Protein AF-A0ABD0QI91-F1 (afdb_monomer_lite)

Structure (mmCIF, N/CA/C/O backbone):
data_AF-A0ABD0QI91-F1
#
_entry.id   AF-A0ABD0QI91-F1
#
loop_
_atom_site.group_PDB
_atom_site.id
_atom_site.type_symbol
_atom_site.label_atom_id
_atom_site.label_alt_id
_atom_site.label_comp_id
_atom_site.label_asym_id
_atom_site.label_entity_id
_atom_site.label_seq_id
_atom_site.pdbx_PDB_ins_code
_atom_site.Cartn_x
_atom_site.Cartn_y
_atom_site.Cartn_z
_atom_site.occupancy
_atom_site.B_iso_or_equiv
_atom_site.auth_seq_id
_at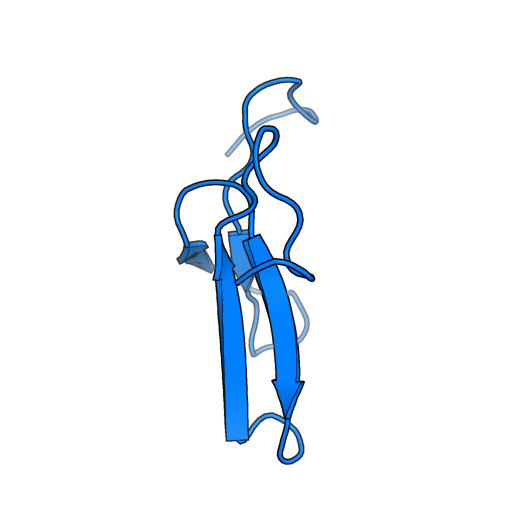om_site.auth_comp_id
_atom_site.auth_asym_id
_atom_site.auth_atom_id
_atom_site.pdbx_PDB_model_num
ATOM 1 N N . VAL A 1 1 ? 12.316 13.166 -2.553 1.00 60.38 1 VAL A N 1
ATOM 2 C CA . VAL A 1 1 ? 12.803 11.788 -2.305 1.00 60.38 1 VAL A CA 1
ATOM 3 C C . VAL A 1 1 ? 13.952 11.898 -1.320 1.00 60.38 1 VAL A C 1
ATOM 5 O O . VAL A 1 1 ? 14.733 12.826 -1.478 1.00 60.38 1 VAL A O 1
ATOM 8 N N . GLY A 1 2 ? 13.949 11.093 -0.254 1.00 79.75 2 GLY A N 1
ATOM 9 C CA . GLY A 1 2 ? 14.877 11.227 0.875 1.00 79.75 2 GLY A CA 1
ATOM 10 C C . GLY A 1 2 ? 16.138 10.380 0.722 1.00 79.75 2 GLY A C 1
ATOM 11 O O . GLY A 1 2 ? 16.108 9.342 0.069 1.00 79.75 2 GLY A O 1
ATOM 12 N N . ASP A 1 3 ? 17.219 10.818 1.363 1.00 91.81 3 ASP A N 1
ATOM 13 C CA . ASP A 1 3 ? 18.527 10.146 1.322 1.00 91.81 3 ASP A CA 1
ATOM 14 C C . ASP A 1 3 ? 18.639 8.997 2.343 1.00 91.81 3 ASP A C 1
ATOM 16 O O . ASP A 1 3 ? 19.580 8.206 2.305 1.00 91.81 3 ASP A O 1
ATOM 20 N N . ALA A 1 4 ? 17.684 8.910 3.277 1.00 93.50 4 ALA A N 1
ATOM 21 C CA . ALA A 1 4 ? 17.659 7.933 4.359 1.00 93.50 4 ALA A CA 1
ATOM 22 C C . ALA A 1 4 ? 16.225 7.625 4.823 1.00 93.50 4 ALA A C 1
ATOM 24 O O . ALA A 1 4 ? 15.291 8.394 4.577 1.00 93.50 4 ALA A O 1
ATOM 25 N N . ILE A 1 5 ? 16.067 6.510 5.543 1.00 92.12 5 ILE A N 1
ATOM 26 C CA . ILE A 1 5 ? 14.824 6.187 6.254 1.00 92.12 5 ILE A CA 1
ATOM 27 C C . ILE A 1 5 ? 14.611 7.206 7.381 1.00 92.12 5 ILE A C 1
ATOM 29 O O . ILE A 1 5 ? 15.525 7.494 8.153 1.00 92.12 5 ILE A O 1
ATOM 33 N N . SER A 1 6 ? 13.398 7.755 7.461 1.00 93.06 6 SER A N 1
ATOM 34 C CA . SER A 1 6 ? 13.007 8.775 8.439 1.00 93.06 6 SER A CA 1
ATOM 35 C C . SER A 1 6 ? 12.207 8.169 9.595 1.00 93.06 6 SER A C 1
ATOM 37 O O . SER A 1 6 ? 11.533 7.159 9.421 1.00 93.06 6 SER A O 1
ATOM 39 N N . MET A 1 7 ? 12.242 8.821 10.761 1.00 93.69 7 MET A N 1
ATOM 40 C CA . MET A 1 7 ? 11.367 8.513 11.906 1.00 93.69 7 MET A CA 1
ATOM 41 C C . MET A 1 7 ? 10.007 9.234 11.836 1.00 93.69 7 MET A C 1
ATOM 43 O O . MET A 1 7 ? 9.207 9.133 12.761 1.00 93.69 7 MET A O 1
ATOM 47 N N . MET A 1 8 ? 9.752 10.008 10.776 1.00 93.69 8 MET A N 1
ATOM 48 C CA . MET A 1 8 ? 8.454 10.651 10.552 1.00 93.69 8 MET A CA 1
ATOM 49 C C . MET A 1 8 ? 7.362 9.615 10.269 1.00 93.69 8 MET A C 1
ATOM 51 O O . MET A 1 8 ? 7.641 8.523 9.777 1.00 93.69 8 MET A O 1
ATOM 55 N N . THR A 1 9 ? 6.110 9.992 10.527 1.00 95.19 9 THR A N 1
ATOM 56 C CA . THR A 1 9 ? 4.934 9.194 10.171 1.00 95.19 9 THR A CA 1
ATOM 57 C C . THR A 1 9 ? 4.960 8.845 8.676 1.00 95.19 9 THR A C 1
ATOM 59 O O . THR A 1 9 ? 4.988 9.765 7.853 1.00 95.19 9 THR A O 1
ATOM 62 N N . PRO A 1 10 ? 4.983 7.550 8.308 1.00 96.00 10 PRO A N 1
ATOM 63 C CA . PRO A 1 10 ? 5.126 7.142 6.919 1.00 96.00 10 PRO A CA 1
ATOM 64 C C . PRO A 1 10 ? 3.798 7.222 6.165 1.00 96.00 10 PRO A C 1
ATOM 66 O O . PRO A 1 10 ? 2.732 6.973 6.725 1.00 96.00 10 PRO A O 1
ATOM 69 N N . ASP A 1 11 ? 3.896 7.499 4.869 1.00 97.56 11 ASP A N 1
ATOM 70 C CA . ASP A 1 11 ? 2.816 7.334 3.896 1.00 97.56 11 ASP A CA 1
ATOM 71 C C . ASP A 1 11 ? 2.939 5.960 3.206 1.00 97.56 11 ASP A C 1
ATOM 73 O O . ASP A 1 11 ? 4.017 5.357 3.196 1.00 97.56 11 ASP A O 1
ATOM 77 N N . VAL A 1 12 ? 1.862 5.466 2.588 1.00 97.94 12 VAL A N 1
ATOM 78 C CA . VAL A 1 12 ? 1.876 4.194 1.843 1.00 97.94 12 VAL A CA 1
ATOM 79 C C . VAL A 1 12 ? 2.119 4.448 0.361 1.00 97.94 12 VAL A C 1
ATOM 81 O O . VAL A 1 12 ? 1.406 5.228 -0.274 1.00 97.94 12 VAL A O 1
ATOM 84 N N . TYR A 1 13 ? 3.096 3.737 -0.199 1.00 97.81 13 TYR A N 1
ATOM 85 C CA . TYR A 1 13 ? 3.437 3.755 -1.619 1.00 97.81 13 TYR A CA 1
ATOM 86 C C . TYR A 1 13 ? 3.185 2.381 -2.236 1.00 97.81 13 TYR A C 1
ATOM 88 O O . TYR A 1 13 ? 3.401 1.357 -1.589 1.00 97.81 13 TYR A O 1
ATOM 96 N N . VAL A 1 14 ? 2.737 2.364 -3.489 1.00 97.94 14 VAL A N 1
ATOM 97 C CA . VAL A 1 14 ? 2.441 1.145 -4.251 1.00 97.94 14 VAL A CA 1
ATOM 98 C C . VAL A 1 14 ? 3.177 1.197 -5.584 1.00 97.94 14 VAL A C 1
ATOM 100 O O . VAL A 1 14 ? 3.405 2.271 -6.144 1.00 97.94 14 VAL A O 1
ATOM 103 N N . SER A 1 15 ? 3.552 0.018 -6.064 1.00 98.00 15 SER A N 1
ATOM 104 C CA . SER A 1 15 ? 4.059 -0.216 -7.407 1.00 98.00 15 SER A CA 1
ATOM 105 C C . SER A 1 15 ? 3.225 -1.317 -8.055 1.00 98.00 15 SER A C 1
A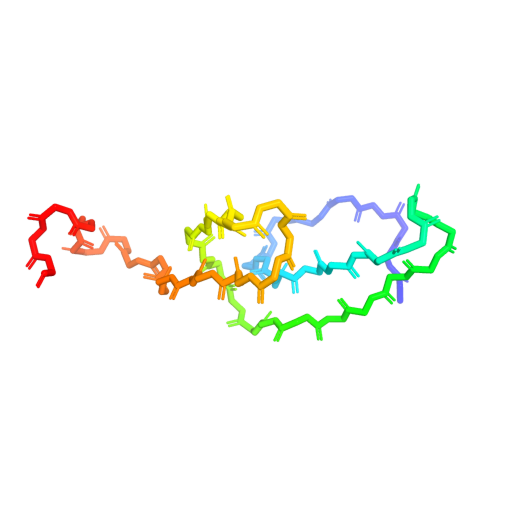TOM 107 O O . SER A 1 15 ? 2.915 -2.321 -7.410 1.00 98.00 15 SER A O 1
ATOM 109 N N . ASP A 1 16 ? 2.866 -1.122 -9.316 1.00 97.00 16 ASP A N 1
ATOM 110 C CA . ASP A 1 16 ? 2.173 -2.088 -10.169 1.00 97.00 16 ASP A CA 1
ATOM 1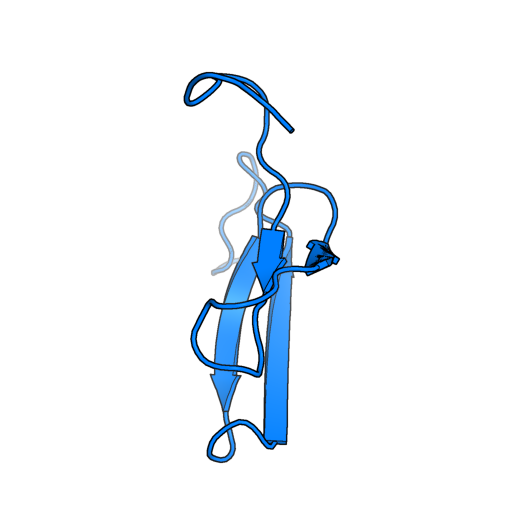11 C C . ASP A 1 16 ? 3.103 -2.725 -11.221 1.00 97.00 16 ASP A C 1
ATOM 113 O O . ASP A 1 16 ? 2.710 -3.674 -11.896 1.00 97.00 16 ASP A O 1
ATOM 117 N N . ASP A 1 17 ? 4.353 -2.262 -11.321 1.00 97.94 17 ASP A N 1
ATOM 118 C CA . ASP A 1 17 ? 5.347 -2.705 -12.307 1.00 97.94 17 ASP A CA 1
ATOM 119 C C . ASP A 1 17 ? 6.500 -3.534 -11.708 1.00 97.94 17 ASP A C 1
ATOM 121 O O . ASP A 1 17 ? 7.511 -3.783 -12.364 1.00 97.94 17 ASP A O 1
ATOM 125 N N . GLY A 1 18 ? 6.355 -3.993 -10.462 1.00 96.62 18 GLY A N 1
ATOM 126 C CA . GLY A 1 18 ? 7.378 -4.788 -9.774 1.00 96.62 18 GLY A CA 1
ATOM 127 C C . GLY A 1 18 ? 8.501 -3.957 -9.144 1.00 96.62 18 GLY A C 1
ATOM 128 O O . GLY A 1 18 ? 9.565 -4.496 -8.840 1.00 96.62 18 GLY A O 1
ATOM 129 N N . GLY A 1 19 ? 8.267 -2.665 -8.917 1.00 97.94 19 GLY A N 1
ATOM 130 C CA . GLY A 1 19 ? 9.143 -1.776 -8.156 1.00 97.94 19 GLY A CA 1
ATOM 131 C C . GLY A 1 19 ? 10.045 -0.881 -9.004 1.00 97.94 19 GLY A C 1
ATOM 132 O O . GLY A 1 19 ? 10.935 -0.242 -8.439 1.00 97.94 19 GLY A O 1
ATOM 133 N N . TYR A 1 20 ? 9.831 -0.816 -10.322 1.00 97.88 20 TYR A N 1
ATOM 134 C CA . TYR A 1 20 ? 10.540 0.112 -11.210 1.00 97.88 20 TYR A CA 1
ATOM 135 C C . TYR A 1 20 ? 10.053 1.543 -11.002 1.00 97.88 20 TYR A C 1
ATOM 137 O O . TYR A 1 20 ? 10.859 2.476 -10.962 1.00 97.88 20 TYR A O 1
ATOM 145 N N . THR A 1 21 ? 8.747 1.712 -10.822 1.00 97.81 21 THR A N 1
ATOM 146 C CA . THR A 1 21 ? 8.128 2.977 -10.449 1.00 97.81 21 THR A CA 1
ATOM 147 C C . THR A 1 21 ? 7.258 2.810 -9.212 1.00 97.81 21 THR A C 1
ATOM 149 O O . THR A 1 21 ? 6.775 1.724 -8.891 1.00 97.81 21 THR A O 1
ATOM 152 N N . TRP A 1 22 ? 7.113 3.904 -8.467 1.00 98.06 22 TRP A N 1
ATOM 153 C CA . TRP A 1 22 ? 6.360 3.953 -7.221 1.00 98.06 22 TRP A CA 1
ATOM 154 C C . TRP A 1 22 ? 5.497 5.203 -7.208 1.00 98.06 22 TRP A C 1
ATOM 156 O O . TRP A 1 22 ? 5.942 6.282 -7.606 1.00 98.06 22 TRP A O 1
ATOM 166 N N . MET A 1 23 ? 4.284 5.071 -6.686 1.00 97.38 23 MET A N 1
ATOM 167 C CA . MET A 1 23 ? 3.370 6.185 -6.466 1.00 97.38 23 MET A CA 1
ATOM 168 C C . MET A 1 23 ? 2.874 6.190 -5.025 1.00 97.38 23 MET A C 1
ATOM 170 O O . MET A 1 23 ? 2.662 5.134 -4.429 1.00 97.38 23 MET A O 1
ATOM 174 N N . GLN A 1 24 ? 2.685 7.382 -4.456 1.00 97.56 24 GLN A N 1
ATOM 175 C CA . GLN A 1 24 ? 2.035 7.512 -3.155 1.00 97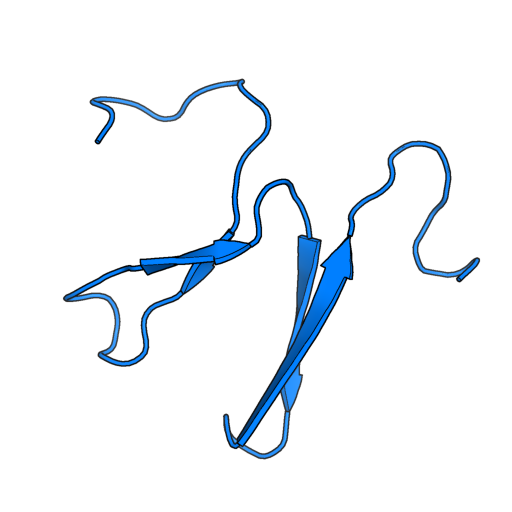.56 24 GLN A CA 1
ATOM 176 C C . GLN A 1 24 ? 0.557 7.149 -3.310 1.00 97.56 24 GLN A C 1
ATOM 178 O O . GLN A 1 24 ? -0.166 7.816 -4.047 1.00 97.56 24 GLN A O 1
ATOM 183 N N . ALA A 1 25 ? 0.116 6.101 -2.621 1.00 97.69 25 ALA A N 1
ATOM 184 C CA . ALA A 1 25 ? -1.257 5.617 -2.682 1.00 97.69 25 ALA A CA 1
ATOM 185 C C . ALA A 1 25 ? -2.125 6.233 -1.580 1.00 97.69 25 ALA A C 1
ATOM 187 O O . ALA A 1 25 ? -3.246 6.658 -1.843 1.00 97.69 25 ALA A O 1
ATOM 188 N N . LEU A 1 26 ? -1.608 6.295 -0.348 1.00 98.12 26 LEU A N 1
ATOM 189 C CA . LEU A 1 26 ? -2.337 6.791 0.822 1.00 98.12 26 LEU A CA 1
ATOM 190 C C . LEU A 1 26 ? -1.424 7.666 1.680 1.00 98.12 26 LEU A C 1
ATOM 192 O O . LEU A 1 26 ? -0.220 7.423 1.779 1.00 98.12 26 LEU A O 1
ATOM 196 N N . LYS A 1 27 ? -2.004 8.689 2.308 1.00 97.50 27 LYS A N 1
ATOM 197 C CA . LYS A 1 27 ? -1.316 9.527 3.293 1.00 97.50 27 LYS A CA 1
ATOM 198 C C . LYS A 1 27 ? -1.465 8.907 4.679 1.00 97.50 27 LYS A C 1
ATOM 200 O O . LYS A 1 27 ? -2.583 8.614 5.080 1.00 97.50 27 LYS A O 1
ATOM 205 N N . GLY A 1 28 ? -0.373 8.779 5.417 1.00 96.81 28 GLY A N 1
ATOM 206 C CA . GLY A 1 28 ? -0.319 8.162 6.733 1.00 96.81 28 GLY A CA 1
ATOM 207 C C . GLY A 1 28 ? -0.260 6.629 6.700 1.00 96.81 28 GLY A C 1
ATOM 208 O O . GLY A 1 28 ? -0.449 6.000 5.651 1.00 96.81 28 GLY A O 1
ATOM 209 N N . PRO A 1 29 ? -0.001 6.008 7.862 1.00 96.94 29 PRO A N 1
ATOM 210 C CA . PRO A 1 29 ? 0.143 4.568 7.991 1.00 96.94 29 PRO A CA 1
ATOM 211 C C . PRO A 1 29 ? -1.206 3.871 7.811 1.00 96.94 29 PRO A C 1
ATOM 213 O O . PRO A 1 29 ? -2.220 4.305 8.352 1.00 96.94 29 PRO A O 1
ATOM 216 N N . HIS A 1 30 ? -1.218 2.772 7.062 1.00 97.38 30 HIS A N 1
ATOM 217 C CA . HIS A 1 30 ? -2.409 1.956 6.842 1.00 97.38 30 HIS A CA 1
ATOM 218 C C . HIS A 1 30 ? -2.062 0.472 6.928 1.00 97.38 30 HIS A C 1
ATOM 220 O O . HIS A 1 30 ? -0.986 0.038 6.513 1.00 97.38 30 HIS A O 1
ATOM 226 N N . HIS A 1 31 ? -3.014 -0.317 7.408 1.00 96.19 31 HIS A N 1
ATOM 227 C CA . HIS A 1 31 ? -3.034 -1.758 7.204 1.00 96.19 31 HIS A CA 1
ATOM 228 C C . HIS A 1 31 ? -3.647 -2.054 5.840 1.00 96.19 31 HIS A C 1
ATOM 230 O O . HIS A 1 31 ? -4.609 -1.391 5.459 1.00 96.19 31 HIS A O 1
ATOM 236 N N . TYR A 1 32 ? -3.116 -3.028 5.105 1.00 97.06 32 TYR A N 1
ATOM 237 C CA . TYR A 1 32 ? -3.556 -3.313 3.741 1.00 97.06 32 TYR A CA 1
ATOM 238 C C . TYR A 1 32 ? -3.638 -4.813 3.457 1.00 97.06 32 TYR A C 1
ATOM 240 O O . TYR A 1 32 ? -2.952 -5.619 4.087 1.00 97.06 32 TYR A O 1
ATOM 248 N N . ALA A 1 33 ? -4.459 -5.178 2.475 1.00 97.50 33 ALA A N 1
ATOM 249 C CA . ALA A 1 33 ? -4.501 -6.516 1.900 1.00 97.50 33 ALA A CA 1
ATOM 250 C C . ALA A 1 33 ? -4.742 -6.449 0.387 1.00 97.50 33 ALA A C 1
ATOM 252 O O . ALA A 1 33 ? -5.421 -5.550 -0.114 1.00 97.50 33 ALA A O 1
ATOM 253 N N . ILE A 1 34 ? -4.187 -7.429 -0.326 1.00 97.62 34 ILE A N 1
ATOM 254 C CA . ILE A 1 34 ? -4.381 -7.623 -1.764 1.00 97.62 34 ILE A CA 1
ATOM 255 C C . ILE A 1 34 ? -5.269 -8.851 -1.939 1.00 97.62 34 ILE A C 1
ATOM 257 O O . ILE A 1 34 ? -4.952 -9.929 -1.436 1.00 97.62 34 ILE A O 1
ATOM 261 N N . LEU A 1 35 ? -6.384 -8.675 -2.634 1.00 97.81 35 LEU A N 1
ATOM 262 C CA . LEU A 1 35 ? -7.415 -9.681 -2.847 1.00 97.81 35 LEU A CA 1
ATOM 263 C C . LEU A 1 35 ? -7.647 -9.873 -4.351 1.00 97.81 35 LEU A C 1
ATOM 265 O O . LEU A 1 35 ? -7.178 -9.080 -5.170 1.00 97.81 35 LEU A O 1
ATOM 269 N N . ASP A 1 36 ? -8.353 -10.947 -4.708 1.00 97.56 36 ASP A N 1
ATOM 270 C CA . ASP A 1 36 ? -8.740 -11.255 -6.095 1.00 97.56 36 ASP A CA 1
ATOM 271 C C . ASP A 1 36 ? -7.565 -11.192 -7.091 1.00 97.56 36 ASP A C 1
ATOM 273 O O . ASP A 1 36 ? -7.622 -10.538 -8.129 1.00 97.56 36 ASP A O 1
ATOM 277 N N . SER A 1 37 ? -6.432 -11.800 -6.716 1.00 95.50 37 SER A N 1
ATOM 278 C CA . SER A 1 37 ? -5.204 -11.815 -7.527 1.00 95.50 37 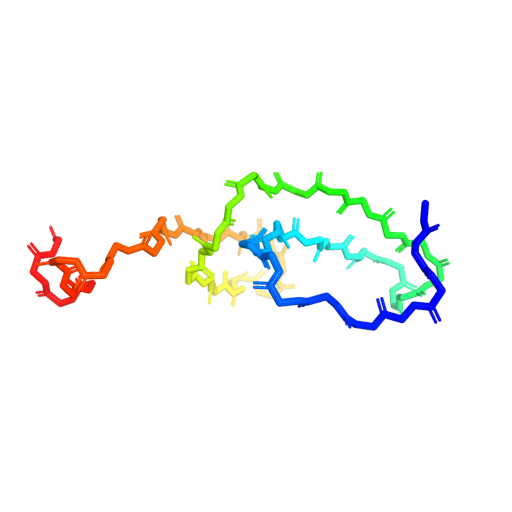SER A CA 1
ATOM 279 C C . SER A 1 37 ? -4.707 -10.426 -7.966 1.00 95.50 37 SER A C 1
ATOM 281 O O . SER A 1 37 ? -4.071 -10.301 -9.010 1.00 95.50 37 SER A O 1
ATOM 283 N N . GLY A 1 38 ? -4.964 -9.388 -7.163 1.00 94.88 38 GLY A N 1
ATOM 284 C CA . GLY A 1 38 ? -4.585 -8.004 -7.466 1.00 94.88 38 GLY A CA 1
ATOM 285 C C . GLY A 1 38 ? -5.718 -7.149 -8.035 1.00 94.88 38 GLY A C 1
ATOM 286 O O . GLY A 1 38 ? -5.519 -5.954 -8.225 1.00 94.88 38 GLY A O 1
ATOM 287 N N . GLY A 1 39 ? -6.905 -7.720 -8.267 1.00 96.31 39 GLY A N 1
ATOM 288 C CA . GLY A 1 39 ? -8.086 -6.985 -8.727 1.00 96.31 39 GLY A CA 1
ATOM 289 C C . GLY A 1 39 ? -8.679 -6.042 -7.676 1.00 96.31 39 GLY A C 1
ATOM 290 O O . GLY A 1 39 ? -9.344 -5.070 -8.033 1.00 96.31 39 GLY A O 1
ATOM 291 N N . LEU A 1 40 ? -8.417 -6.292 -6.386 1.00 96.62 40 LEU A N 1
ATOM 292 C CA . LEU A 1 40 ? -8.885 -5.447 -5.291 1.00 96.62 40 LEU A CA 1
ATOM 293 C C . LEU A 1 40 ? -7.796 -5.232 -4.238 1.00 96.62 40 LEU A C 1
ATOM 295 O O . LEU A 1 40 ? -7.283 -6.179 -3.640 1.00 96.62 40 LEU A O 1
ATOM 299 N N . LEU A 1 41 ? -7.501 -3.966 -3.961 1.00 97.06 41 LEU A N 1
ATOM 300 C CA . LEU A 1 41 ? -6.684 -3.545 -2.829 1.00 97.06 41 LEU A CA 1
ATOM 301 C C . LEU A 1 41 ? -7.602 -2.919 -1.782 1.00 97.06 41 LEU A C 1
ATOM 303 O O . LEU A 1 41 ? -8.418 -2.054 -2.101 1.00 97.06 41 LEU A O 1
ATOM 307 N N . VAL A 1 42 ? -7.457 -3.347 -0.532 1.00 97.31 42 VAL A N 1
ATOM 308 C CA . VAL A 1 42 ? -8.175 -2.775 0.611 1.00 97.31 42 VAL A CA 1
ATOM 309 C C . VAL A 1 42 ? -7.178 -2.226 1.616 1.00 97.31 42 VAL A C 1
ATOM 311 O O . VAL A 1 42 ? -6.105 -2.802 1.807 1.00 97.31 42 VAL A O 1
ATOM 314 N N . ALA A 1 43 ? -7.536 -1.120 2.263 1.00 97.12 43 ALA A N 1
ATOM 315 C CA . ALA A 1 43 ? -6.721 -0.514 3.299 1.00 97.12 43 ALA A CA 1
ATOM 316 C C . ALA A 1 43 ? -7.585 0.103 4.402 1.00 97.12 43 ALA A C 1
ATOM 318 O O . ALA A 1 43 ? -8.680 0.600 4.140 1.00 97.12 43 ALA A O 1
ATOM 319 N N . VAL A 1 44 ? -7.070 0.075 5.628 1.00 96.19 44 VAL A N 1
ATOM 320 C CA . VAL A 1 44 ? -7.670 0.691 6.815 1.00 96.19 44 VAL A CA 1
ATOM 321 C C . VAL A 1 44 ? -6.602 1.532 7.498 1.00 96.19 44 VAL A C 1
ATOM 323 O O . VAL A 1 44 ? -5.481 1.061 7.702 1.00 96.19 44 VAL A O 1
ATOM 326 N N . GLU A 1 45 ? -6.936 2.779 7.821 1.00 95.75 45 GLU A N 1
ATOM 327 C CA . GLU A 1 45 ? -6.020 3.704 8.489 1.00 95.75 45 GLU A CA 1
ATOM 328 C C . GLU A 1 45 ? -5.544 3.118 9.822 1.00 95.75 45 GLU A C 1
ATOM 330 O O . GLU A 1 45 ? -6.330 2.589 10.613 1.00 95.75 45 GLU A O 1
ATOM 335 N N . HIS A 1 46 ? -4.236 3.180 10.060 1.00 95.25 46 HIS A N 1
ATOM 336 C CA . HIS A 1 46 ? -3.667 2.763 11.329 1.00 95.25 46 HIS A CA 1
ATOM 337 C C . HIS A 1 46 ? -3.994 3.800 12.404 1.00 95.25 46 HIS A C 1
ATOM 339 O O . HIS A 1 46 ? -3.697 4.985 12.256 1.00 95.25 46 HIS A O 1
ATOM 345 N N . ASN A 1 47 ? -4.559 3.335 13.515 1.00 92.94 47 ASN A N 1
ATOM 346 C CA . ASN A 1 47 ? -4.878 4.167 14.663 1.00 92.94 47 ASN A CA 1
ATOM 347 C C . ASN A 1 47 ? -4.215 3.591 15.919 1.00 92.94 47 ASN A C 1
ATOM 349 O O . ASN A 1 47 ? -4.541 2.489 16.351 1.00 92.94 47 ASN A O 1
ATOM 353 N N . GLU A 1 48 ? -3.306 4.350 16.531 1.00 88.88 48 GLU A N 1
ATOM 354 C CA . GLU A 1 48 ? -2.602 3.914 17.745 1.00 88.88 48 GLU A CA 1
ATOM 355 C C . GLU A 1 48 ? -3.545 3.718 18.941 1.00 88.88 48 GLU A C 1
ATOM 357 O O . GLU A 1 48 ? -3.305 2.867 19.795 1.00 88.88 48 GLU A O 1
ATOM 362 N N . ALA A 1 49 ? -4.629 4.494 19.009 1.00 91.56 49 ALA A N 1
ATOM 363 C CA . ALA A 1 49 ? -5.582 4.449 20.112 1.00 91.56 49 ALA A CA 1
ATOM 364 C C . ALA A 1 49 ? -6.670 3.379 19.932 1.00 91.56 49 ALA A C 1
ATOM 366 O O . ALA A 1 49 ? -7.357 3.060 20.902 1.00 91.56 49 ALA A O 1
ATOM 367 N N . LYS A 1 50 ? -6.867 2.857 18.714 1.00 90.94 50 LYS A N 1
ATOM 368 C CA . LYS A 1 50 ? -7.919 1.880 18.400 1.00 90.94 50 LYS A CA 1
ATOM 369 C C . LYS A 1 50 ? -7.392 0.779 17.476 1.00 90.94 50 LYS 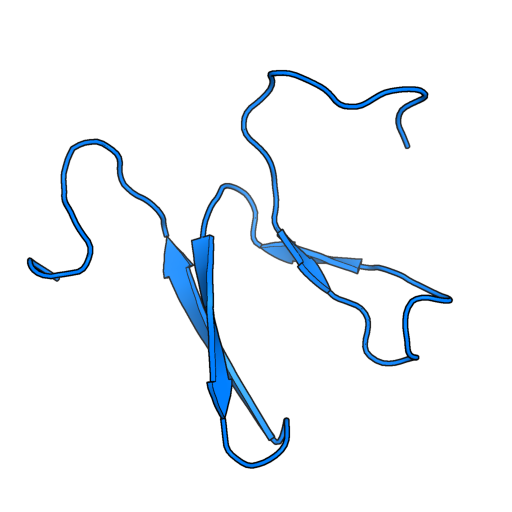A C 1
ATOM 371 O O . LYS A 1 50 ? -7.131 1.059 16.305 1.00 90.94 50 LYS A O 1
ATOM 376 N N . PRO A 1 51 ? -7.263 -0.470 17.954 1.00 87.75 51 PRO A N 1
ATOM 377 C CA . PRO A 1 51 ? -6.818 -1.572 17.113 1.00 87.75 51 PRO A CA 1
ATOM 378 C C . PRO A 1 51 ? -7.863 -1.900 16.040 1.00 87.75 51 PRO A C 1
ATOM 380 O O . PRO A 1 51 ? -9.063 -1.738 16.248 1.00 87.75 51 PRO A O 1
ATOM 383 N N . ILE A 1 52 ? -7.412 -2.445 14.907 1.00 86.00 52 ILE A N 1
ATOM 384 C CA . ILE A 1 52 ? -8.298 -2.802 13.781 1.00 86.00 52 ILE A CA 1
ATOM 385 C C . ILE A 1 52 ? -9.389 -3.793 14.189 1.00 86.00 52 ILE A C 1
ATOM 387 O O . ILE A 1 52 ? -10.471 -3.778 13.623 1.00 86.00 52 ILE A O 1
ATOM 391 N N . SER A 1 53 ? -9.119 -4.659 15.169 1.00 86.50 53 SER A N 1
ATOM 392 C CA . SER A 1 53 ? -10.094 -5.639 15.658 1.00 86.50 53 SER A CA 1
ATOM 393 C C . SER A 1 53 ? -11.349 -5.014 16.275 1.00 86.50 53 SER A C 1
ATOM 395 O O . SER A 1 53 ? -12.312 -5.733 16.520 1.00 86.50 53 SER A O 1
ATOM 397 N N . GLU A 1 54 ? -11.322 -3.715 16.577 1.00 81.50 54 GLU A N 1
ATOM 398 C CA . GLU A 1 54 ? -12.434 -2.955 17.159 1.00 81.50 54 GLU A CA 1
ATOM 399 C C . GLU A 1 54 ? -13.136 -2.032 16.144 1.00 81.50 54 GLU A C 1
ATOM 401 O O . GLU A 1 54 ? -13.970 -1.214 16.541 1.00 81.50 54 GLU A O 1
ATOM 406 N N . ILE A 1 55 ? -12.789 -2.137 14.856 1.00 68.38 55 ILE A N 1
ATOM 407 C CA . ILE A 1 55 ? -13.461 -1.458 13.734 1.00 68.38 55 ILE A CA 1
ATOM 408 C C . ILE A 1 55 ? -14.548 -2.378 13.176 1.00 68.38 55 ILE A C 1
ATOM 410 O O . ILE A 1 55 ? -15.674 -1.872 12.967 1.00 68.38 55 ILE A O 1
#

Radius of gyration: 13.32 Å; chains: 1; bounding box: 32×24×32 Å

Foldseek 3Di:
DDPDDDPDFDFDWDDPPVPPDIDGDGGGDWDWDAPPVNPDIDIDHDDPVDDPVRD

InterPro domains:
  IPR031778 Sortilin, N-terminal [PF15902] (1-52)
  IPR050310 VPS10-related sortilin family receptors [PTHR12106] (1-55)

pLDDT: mean 93.84, std 7.06, range [60.38, 98.12]

Secondary structure (DSSP, 8-state):
--SS--SSPPPEEE-SSSSSS-EEEESS-EEEEEEGGGTEEEEEE--TTS-GGG-

Organism: Cirrhinus mrigala (NCBI:txid683832)

Sequence (55 aa):
VGDAISMMTPDVYVSDDGGYTWMQALKGPHHYAILDSGGLLVAVEHNEAKPISEI